Protein AF-A0A3E2JCJ6-F1 (afdb_monomer_lite)

Structure (mmCIF, N/CA/C/O backbone):
data_AF-A0A3E2JCJ6-F1
#
_entry.id   AF-A0A3E2JCJ6-F1
#
loop_
_atom_site.group_PDB
_atom_site.id
_atom_site.type_symbol
_atom_site.label_atom_id
_atom_site.label_alt_id
_atom_site.label_comp_id
_atom_site.label_asym_id
_atom_site.label_entity_id
_atom_site.label_seq_id
_atom_site.pdbx_PDB_ins_code
_atom_site.Cartn_x
_atom_site.Cartn_y
_atom_site.Cartn_z
_atom_site.occupancy
_atom_site.B_iso_or_equiv
_atom_site.auth_seq_id
_atom_site.auth_comp_id
_atom_site.auth_asym_id
_atom_site.auth_atom_id
_atom_site.pdbx_PDB_model_num
ATOM 1 N N . MET A 1 1 ? -10.405 20.689 -34.185 1.00 48.41 1 MET A N 1
ATOM 2 C CA . MET A 1 1 ? -10.750 19.463 -33.429 1.00 48.41 1 MET A CA 1
ATOM 3 C C . MET A 1 1 ? -10.550 19.717 -31.937 1.00 48.41 1 MET A C 1
ATOM 5 O O . MET A 1 1 ? -9.451 20.102 -31.572 1.00 48.41 1 MET A O 1
ATOM 9 N N . SER A 1 2 ? -11.574 19.510 -31.099 1.00 53.38 2 SER A N 1
ATOM 10 C CA . SER A 1 2 ? -11.479 19.563 -29.628 1.00 53.38 2 SER A CA 1
ATOM 11 C C . SER A 1 2 ? -11.546 18.140 -29.059 1.00 53.38 2 SER A C 1
ATOM 13 O O . SER A 1 2 ? -12.512 17.426 -29.323 1.00 53.38 2 SER A O 1
ATOM 15 N N . ARG A 1 3 ? -10.487 17.718 -28.362 1.00 60.22 3 ARG A N 1
ATOM 16 C CA . ARG A 1 3 ? -10.291 16.453 -27.621 1.00 60.22 3 ARG A CA 1
ATOM 17 C C . ARG A 1 3 ? -9.162 16.756 -26.619 1.00 60.22 3 ARG A C 1
ATOM 19 O O . ARG A 1 3 ? -8.168 17.324 -27.042 1.00 60.22 3 ARG A O 1
ATOM 26 N N . SER A 1 4 ? -9.183 16.482 -25.324 1.00 55.41 4 SER A N 1
ATOM 27 C CA . SER A 1 4 ? -10.067 15.697 -24.482 1.00 55.41 4 SER A CA 1
ATOM 28 C C . SER A 1 4 ? -9.891 16.157 -23.033 1.00 55.41 4 SER A C 1
ATOM 30 O O . SER A 1 4 ? -8.832 16.627 -22.626 1.00 55.41 4 SER A O 1
ATOM 32 N N . ASN A 1 5 ? -10.961 15.958 -22.278 1.00 68.75 5 ASN A N 1
ATOM 33 C CA . ASN A 1 5 ? -11.069 15.921 -20.829 1.00 68.75 5 ASN A CA 1
ATOM 34 C C . ASN A 1 5 ? -9.882 15.223 -20.125 1.00 68.75 5 ASN A C 1
ATOM 36 O O . ASN A 1 5 ? -9.791 13.996 -20.151 1.00 68.75 5 ASN A O 1
ATOM 40 N N . SER A 1 6 ? -9.037 15.991 -19.434 1.00 60.44 6 SER A N 1
ATOM 41 C CA . SER A 1 6 ? -8.068 15.473 -18.458 1.00 60.44 6 SER A CA 1
ATOM 42 C C . SER A 1 6 ? -8.579 15.768 -17.051 1.00 60.44 6 SER A C 1
ATOM 44 O O . SER A 1 6 ? -8.219 16.769 -16.433 1.00 60.44 6 SER A O 1
ATOM 46 N N . GLY A 1 7 ? -9.458 14.894 -16.555 1.00 53.50 7 GLY A N 1
ATOM 47 C CA . GLY A 1 7 ? -9.871 14.854 -15.155 1.00 53.50 7 GLY A CA 1
ATOM 48 C C . GLY A 1 7 ? -8.686 14.478 -14.269 1.00 53.50 7 GLY A C 1
ATOM 49 O O . GLY A 1 7 ? -8.477 13.310 -13.956 1.00 53.50 7 GLY A O 1
ATOM 50 N N . GLY A 1 8 ? -7.884 15.473 -13.891 1.00 51.94 8 GLY A N 1
ATOM 51 C CA . GLY A 1 8 ? -6.797 15.338 -12.928 1.00 51.94 8 GLY A CA 1
ATOM 52 C C . GLY A 1 8 ? -7.349 15.159 -11.519 1.00 51.94 8 GLY A C 1
ATOM 53 O O . GLY A 1 8 ? -7.366 16.105 -10.733 1.00 51.94 8 GLY A O 1
ATOM 54 N N . GLY A 1 9 ? -7.810 13.948 -11.204 1.00 51.03 9 GLY A N 1
ATOM 55 C CA . GLY A 1 9 ? -8.165 13.527 -9.853 1.00 51.03 9 GLY A CA 1
ATOM 56 C C . GLY A 1 9 ? -6.928 13.513 -8.959 1.00 51.03 9 GLY A C 1
ATOM 57 O O . GLY A 1 9 ? -6.300 12.479 -8.762 1.00 51.03 9 GLY A O 1
ATOM 58 N N . ARG A 1 10 ? -6.552 14.677 -8.424 1.00 47.19 10 ARG A N 1
ATOM 59 C CA . ARG A 1 10 ? -5.562 14.788 -7.351 1.00 47.19 10 ARG A CA 1
ATOM 60 C C . ARG A 1 10 ? -6.214 14.289 -6.067 1.00 47.19 10 ARG A C 1
ATOM 62 O O . ARG A 1 10 ? -6.791 15.080 -5.322 1.00 47.19 10 ARG A O 1
ATOM 69 N N . ASN A 1 11 ? -6.125 12.987 -5.816 1.00 51.69 11 ASN A N 1
ATOM 70 C CA . ASN A 1 11 ? -6.439 12.416 -4.513 1.00 51.69 11 ASN A CA 1
ATOM 71 C C . ASN A 1 11 ? -5.308 12.822 -3.554 1.00 51.69 11 ASN A C 1
ATOM 73 O O . ASN A 1 11 ? -4.343 12.092 -3.347 1.00 51.69 11 ASN A O 1
ATOM 77 N N . ARG A 1 12 ? -5.357 14.076 -3.083 1.00 53.94 12 ARG A N 1
ATOM 78 C CA . ARG A 1 12 ? -4.415 14.609 -2.094 1.00 53.94 12 ARG A CA 1
ATOM 79 C C . ARG A 1 12 ? -4.488 13.699 -0.878 1.00 53.94 12 ARG A C 1
ATOM 81 O O . ARG A 1 12 ? -5.588 13.406 -0.428 1.00 53.94 12 ARG A O 1
ATOM 88 N N . LEU A 1 13 ? -3.345 13.273 -0.358 1.00 58.16 13 LEU A N 1
ATOM 89 C CA . LEU A 1 13 ? -3.269 12.589 0.927 1.00 58.16 13 LEU A CA 1
ATOM 90 C 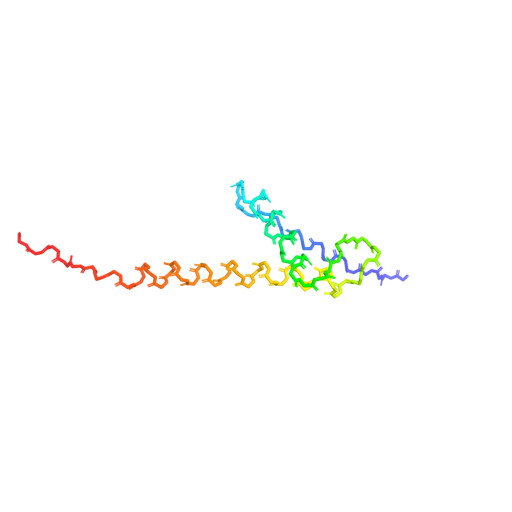C . LEU A 1 13 ? -3.934 13.505 1.970 1.00 58.16 13 LEU A C 1
ATOM 92 O O . LEU A 1 13 ? -3.393 14.547 2.326 1.00 58.16 13 LEU A O 1
ATOM 96 N N . LEU A 1 14 ? -5.168 13.178 2.367 1.00 64.88 14 LEU A N 1
ATOM 97 C CA . LEU A 1 14 ? -6.038 14.035 3.190 1.00 64.88 14 LEU A CA 1
ATOM 98 C C . LEU A 1 14 ? -5.596 14.092 4.662 1.00 64.88 14 LEU A C 1
ATOM 100 O O . LEU A 1 14 ? -6.185 14.819 5.456 1.00 64.88 14 LEU A O 1
ATOM 104 N N . VAL A 1 15 ? -4.565 13.329 5.028 1.00 70.38 15 VAL A N 1
ATOM 105 C CA . VAL A 1 15 ? -4.120 13.132 6.406 1.00 70.38 15 VAL A CA 1
ATOM 106 C C . VAL A 1 15 ? -2.646 13.513 6.510 1.00 70.38 15 VAL A C 1
ATOM 108 O O . VAL A 1 15 ? -1.788 12.862 5.909 1.00 70.38 15 VAL A O 1
ATOM 111 N N . GLN A 1 16 ? -2.345 14.573 7.268 1.00 72.81 16 GLN A N 1
ATOM 112 C CA . GLN A 1 16 ? -0.962 14.963 7.556 1.00 72.81 16 GLN A CA 1
ATOM 113 C C . GLN A 1 16 ? -0.216 13.801 8.230 1.00 72.81 16 GLN A C 1
ATOM 115 O O . GLN A 1 16 ? -0.727 13.187 9.163 1.00 72.81 16 GLN A O 1
ATOM 120 N N . GLY A 1 17 ? 0.988 13.492 7.743 1.00 77.56 17 GLY A N 1
ATOM 121 C CA . GLY A 1 17 ? 1.853 12.442 8.296 1.00 77.56 17 GLY A CA 1
ATOM 122 C C . GLY A 1 17 ? 1.568 11.015 7.809 1.00 77.56 17 GLY A C 1
ATOM 123 O O . GLY A 1 17 ? 2.407 10.141 8.011 1.00 77.56 17 GLY A O 1
ATOM 124 N N . ALA A 1 18 ? 0.453 10.765 7.110 1.00 84.50 18 ALA A N 1
ATOM 125 C CA . ALA A 1 18 ? 0.140 9.427 6.594 1.00 84.50 18 ALA A CA 1
ATOM 126 C C . ALA A 1 18 ? 1.042 9.001 5.422 1.00 84.50 18 ALA A C 1
ATOM 128 O O . ALA A 1 18 ? 1.155 7.814 5.137 1.00 84.50 18 ALA A O 1
ATOM 129 N N . GLU A 1 19 ? 1.699 9.949 4.754 1.00 86.75 19 GLU A N 1
ATOM 130 C CA . GLU A 1 19 ? 2.523 9.701 3.567 1.00 86.75 19 GLU A CA 1
ATOM 131 C C . GLU A 1 19 ? 3.635 8.676 3.814 1.00 86.75 19 GLU A C 1
ATOM 133 O O . GLU A 1 19 ? 3.762 7.730 3.044 1.00 86.75 19 GLU A O 1
ATOM 138 N N . MET A 1 20 ? 4.373 8.788 4.924 1.00 88.81 20 MET A N 1
ATOM 139 C CA . MET A 1 20 ? 5.450 7.838 5.240 1.00 88.81 20 MET A CA 1
ATOM 140 C C . MET A 1 20 ? 4.921 6.426 5.515 1.00 88.81 20 MET A C 1
ATOM 142 O O . MET A 1 20 ? 5.518 5.441 5.087 1.00 88.81 20 MET A O 1
ATOM 146 N N . ALA A 1 21 ? 3.795 6.314 6.224 1.00 89.50 21 ALA A N 1
ATOM 147 C CA . ALA A 1 21 ? 3.172 5.022 6.502 1.00 89.50 21 ALA A CA 1
ATOM 148 C C . ALA A 1 21 ? 2.634 4.378 5.215 1.00 89.50 21 ALA A C 1
ATOM 150 O O . ALA A 1 21 ? 2.798 3.179 5.000 1.00 89.50 21 ALA A O 1
ATOM 151 N N . LEU A 1 22 ? 2.037 5.184 4.336 1.00 90.94 22 LEU A N 1
ATOM 152 C CA . LEU A 1 22 ? 1.523 4.730 3.048 1.00 90.94 22 LEU A CA 1
ATOM 153 C C . LEU A 1 22 ? 2.640 4.355 2.074 1.00 90.94 22 LEU A C 1
ATOM 155 O O . LEU A 1 22 ? 2.472 3.395 1.332 1.00 90.94 22 LEU A O 1
ATOM 159 N N . GLU A 1 23 ? 3.774 5.056 2.086 1.00 92.75 23 GLU A N 1
ATOM 160 C CA . GLU A 1 23 ? 4.959 4.685 1.304 1.00 92.75 23 GLU A CA 1
ATOM 161 C C . GLU A 1 23 ? 5.514 3.322 1.722 1.00 92.75 23 GLU A C 1
ATOM 163 O O . GLU A 1 23 ? 5.748 2.471 0.864 1.00 92.75 23 GLU A O 1
ATOM 168 N N . GLN A 1 24 ? 5.657 3.074 3.027 1.00 93.38 24 GLN A N 1
ATOM 169 C CA . GLN A 1 24 ? 6.095 1.765 3.522 1.00 93.38 24 GLN A CA 1
ATOM 170 C C . GLN A 1 24 ? 5.116 0.665 3.102 1.00 93.38 24 GLN A C 1
ATOM 172 O O . GLN A 1 24 ? 5.517 -0.302 2.457 1.00 93.38 24 GLN A O 1
ATOM 177 N N . LEU A 1 25 ? 3.819 0.877 3.345 1.00 94.62 25 LEU A N 1
ATOM 178 C CA . LEU A 1 25 ? 2.776 -0.071 2.957 1.00 94.62 25 LEU A CA 1
ATOM 179 C C . LEU A 1 25 ? 2.756 -0.328 1.441 1.00 94.62 25 LEU A C 1
ATOM 181 O O . LEU A 1 25 ? 2.548 -1.456 0.997 1.00 94.62 25 LEU A O 1
ATOM 185 N N . LYS A 1 26 ? 2.989 0.707 0.628 1.00 94.38 26 LYS A N 1
ATOM 186 C CA . LYS A 1 26 ? 3.065 0.596 -0.831 1.00 94.38 26 LYS A CA 1
ATOM 187 C C . LYS A 1 26 ? 4.185 -0.352 -1.256 1.00 94.38 26 LYS A C 1
ATOM 189 O O . LYS A 1 26 ? 3.943 -1.204 -2.108 1.00 94.38 26 LYS A O 1
ATOM 194 N N . TYR A 1 27 ? 5.385 -0.223 -0.689 1.00 95.81 27 TYR A N 1
ATOM 195 C CA . TYR A 1 27 ? 6.508 -1.101 -1.038 1.00 95.81 27 TYR A CA 1
ATOM 196 C C . TYR A 1 27 ? 6.368 -2.514 -0.470 1.00 95.81 27 TYR A C 1
ATOM 198 O O . TYR A 1 27 ? 6.762 -3.467 -1.145 1.00 95.81 27 TYR A O 1
ATOM 206 N N . GLU A 1 28 ? 5.770 -2.667 0.712 1.00 95.31 28 GLU A N 1
ATOM 207 C CA . GLU A 1 28 ? 5.422 -3.980 1.266 1.00 95.31 28 GLU A CA 1
ATOM 208 C C . GLU A 1 28 ? 4.480 -4.730 0.320 1.00 95.31 28 GLU A C 1
ATOM 210 O O . GLU A 1 28 ? 4.813 -5.814 -0.153 1.00 95.31 28 GLU A O 1
ATOM 215 N N . ILE A 1 29 ? 3.361 -4.109 -0.064 1.00 95.25 29 ILE A N 1
ATOM 216 C CA . ILE A 1 29 ? 2.379 -4.707 -0.980 1.00 95.25 29 ILE A CA 1
ATOM 217 C C . ILE A 1 29 ? 2.987 -4.969 -2.359 1.00 95.25 29 ILE A C 1
ATOM 219 O O . ILE A 1 29 ? 2.742 -6.017 -2.953 1.00 95.25 29 ILE A O 1
ATOM 223 N N . ALA A 1 30 ? 3.773 -4.028 -2.888 1.00 95.12 30 ALA A N 1
ATOM 224 C CA . ALA A 1 30 ? 4.456 -4.215 -4.164 1.00 95.12 30 ALA A CA 1
ATOM 225 C C . ALA A 1 30 ? 5.356 -5.461 -4.132 1.00 95.12 30 ALA A C 1
ATOM 227 O O . ALA A 1 30 ? 5.333 -6.263 -5.065 1.00 95.12 30 ALA A O 1
ATOM 228 N N . SER A 1 31 ? 6.071 -5.665 -3.022 1.00 95.69 31 SER A N 1
ATOM 229 C CA . SER A 1 31 ? 6.910 -6.844 -2.806 1.00 95.69 31 SER A CA 1
ATOM 230 C C . SER A 1 31 ? 6.079 -8.124 -2.673 1.00 95.69 31 SER A C 1
ATOM 232 O O . SER A 1 31 ? 6.394 -9.114 -3.328 1.00 95.69 31 SER A O 1
ATOM 234 N N . GLU A 1 32 ? 4.987 -8.101 -1.899 1.00 95.00 32 GLU A N 1
ATOM 235 C CA . GLU A 1 32 ? 4.059 -9.235 -1.754 1.00 95.00 32 GLU A CA 1
ATOM 236 C C . GLU A 1 32 ? 3.461 -9.670 -3.101 1.00 95.00 32 GLU A C 1
ATOM 238 O O . GLU A 1 32 ? 3.291 -10.860 -3.362 1.00 95.00 32 GLU A O 1
ATOM 243 N N . PHE A 1 33 ? 3.136 -8.708 -3.967 1.00 93.88 33 PHE A N 1
ATOM 244 C CA . PHE A 1 33 ? 2.497 -8.966 -5.259 1.00 93.88 33 PHE A CA 1
ATOM 245 C C . PHE A 1 33 ? 3.519 -9.243 -6.373 1.00 93.88 33 PHE A C 1
ATOM 247 O O . PHE A 1 33 ? 3.125 -9.511 -7.509 1.00 93.88 33 PHE A O 1
ATOM 254 N N . GLY A 1 34 ? 4.823 -9.167 -6.078 1.00 93.50 34 GLY A N 1
ATOM 255 C CA . GLY A 1 34 ? 5.888 -9.306 -7.073 1.00 93.50 34 GLY A CA 1
ATOM 256 C C . GLY A 1 34 ? 5.865 -8.209 -8.142 1.00 93.50 34 GLY A C 1
ATOM 257 O O . GLY A 1 34 ? 6.329 -8.421 -9.262 1.00 93.50 34 GLY A O 1
ATOM 258 N N . VAL A 1 35 ? 5.296 -7.044 -7.823 1.00 93.44 35 VAL A N 1
ATOM 259 C CA . VAL A 1 35 ? 5.187 -5.903 -8.731 1.00 93.44 35 VAL A CA 1
ATOM 260 C C . VAL A 1 35 ? 6.336 -4.949 -8.459 1.00 93.44 35 VAL A C 1
ATOM 262 O O . VAL A 1 35 ? 6.465 -4.391 -7.373 1.00 93.44 35 VAL A O 1
ATOM 265 N N . GLN A 1 36 ? 7.141 -4.690 -9.482 1.00 93.62 36 GLN A N 1
ATOM 266 C CA . GLN A 1 36 ? 8.047 -3.552 -9.448 1.00 93.62 36 GLN A CA 1
ATOM 267 C C . GLN A 1 36 ? 7.248 -2.295 -9.799 1.00 93.62 36 GLN A C 1
ATOM 269 O O . GLN A 1 36 ? 6.485 -2.299 -10.757 1.00 93.62 36 GLN A O 1
ATOM 274 N N . LEU A 1 37 ? 7.365 -1.230 -9.011 1.00 91.50 37 LEU A N 1
ATOM 275 C CA . LEU A 1 37 ? 6.666 0.023 -9.292 1.00 91.50 37 LEU A CA 1
ATOM 276 C C . LEU A 1 37 ? 7.513 0.891 -10.218 1.00 91.50 37 LEU A C 1
ATOM 278 O O . LEU A 1 37 ? 8.711 1.055 -9.997 1.00 91.50 37 LEU A O 1
ATOM 282 N N . GLY A 1 38 ? 6.893 1.475 -11.239 1.00 92.94 38 GLY A N 1
ATOM 283 C CA . GLY A 1 38 ? 7.602 2.357 -12.163 1.00 92.94 38 GLY A CA 1
ATOM 284 C C . GLY A 1 38 ? 6.785 2.744 -13.387 1.00 92.94 38 GLY A C 1
ATOM 285 O O . GLY A 1 38 ? 5.746 2.148 -13.672 1.00 92.94 38 GLY A O 1
ATOM 286 N N . ALA A 1 39 ? 7.272 3.744 -14.122 1.00 91.06 39 ALA A N 1
ATOM 287 C CA . ALA A 1 39 ? 6.636 4.216 -15.355 1.00 91.06 39 ALA A CA 1
ATOM 288 C C . ALA A 1 39 ? 6.614 3.143 -16.460 1.00 91.06 39 ALA A C 1
ATOM 290 O O . ALA A 1 39 ? 5.662 3.079 -17.230 1.00 91.06 39 ALA A O 1
ATOM 291 N N . GLU A 1 40 ? 7.612 2.256 -16.468 1.00 91.12 40 GLU A N 1
ATOM 292 C CA . GLU A 1 40 ? 7.740 1.148 -17.426 1.00 91.12 40 GLU A CA 1
ATOM 293 C C . GLU A 1 40 ? 6.789 -0.023 -17.134 1.00 91.12 40 GL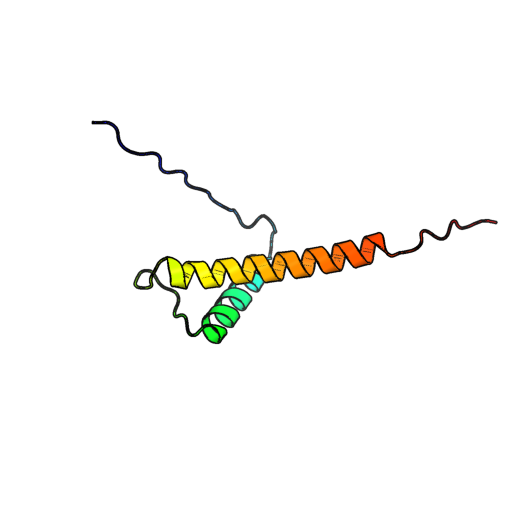U A C 1
ATOM 295 O O . GLU A 1 40 ? 6.696 -0.977 -17.906 1.00 91.12 40 GLU A O 1
ATOM 300 N N . GLN A 1 41 ? 6.092 0.012 -15.997 1.00 91.88 41 GLN A N 1
ATOM 301 C CA . GLN A 1 41 ? 5.202 -1.059 -15.568 1.00 91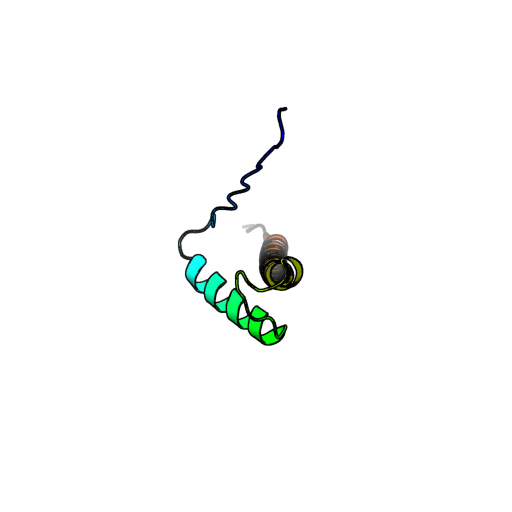.88 41 GLN A CA 1
ATOM 302 C C . GLN A 1 41 ? 3.769 -0.771 -15.975 1.00 91.88 41 GLN A C 1
ATOM 304 O O . GLN A 1 41 ? 3.324 0.376 -16.053 1.00 91.88 41 GLN A O 1
ATOM 309 N N . THR A 1 42 ? 3.020 -1.840 -16.246 1.00 94.12 42 THR A N 1
ATOM 310 C CA . THR A 1 42 ? 1.649 -1.685 -16.729 1.00 94.12 42 THR A CA 1
ATOM 311 C C . THR A 1 42 ? 0.816 -0.904 -15.716 1.00 94.12 42 THR A C 1
ATOM 313 O O . THR A 1 42 ? 0.922 -1.101 -14.502 1.00 94.12 42 THR A O 1
ATOM 316 N N . SER A 1 43 ? -0.085 -0.049 -16.206 1.00 94.00 43 SER A N 1
ATOM 317 C CA . SER A 1 43 ? -0.993 0.707 -15.335 1.00 94.00 43 SER A CA 1
ATOM 318 C C . SER A 1 43 ? -1.828 -0.212 -14.441 1.00 94.00 43 SER A C 1
ATOM 320 O O . SER A 1 43 ? -2.196 0.175 -13.337 1.00 94.00 43 SER A O 1
ATOM 322 N N . ARG A 1 44 ? -2.092 -1.447 -14.891 1.00 93.00 44 ARG A N 1
ATOM 323 C CA . ARG A 1 44 ? -2.776 -2.474 -14.101 1.00 93.00 44 ARG A CA 1
ATOM 324 C C . ARG A 1 44 ? -1.924 -2.964 -12.929 1.00 93.00 44 ARG A C 1
ATOM 326 O O . ARG A 1 44 ? -2.461 -3.054 -11.834 1.00 93.00 44 ARG A O 1
ATOM 333 N N . ALA A 1 45 ? -0.637 -3.245 -13.140 1.00 93.00 45 ALA A N 1
ATOM 334 C CA . ALA A 1 45 ? 0.271 -3.696 -12.081 1.00 93.00 45 ALA A CA 1
ATOM 335 C C . ALA A 1 45 ? 0.496 -2.599 -11.026 1.00 93.00 45 ALA A C 1
ATOM 337 O O . ALA A 1 45 ? 0.304 -2.821 -9.831 1.00 93.00 45 ALA A O 1
ATOM 338 N N . ASN A 1 46 ? 0.783 -1.372 -11.469 1.00 92.25 46 ASN A N 1
ATOM 339 C CA . ASN A 1 46 ? 0.865 -0.221 -10.567 1.00 92.25 46 ASN A CA 1
ATOM 340 C C . ASN A 1 46 ? -0.478 0.018 -9.841 1.00 92.25 46 ASN A C 1
ATOM 342 O O . ASN A 1 46 ? -0.518 0.274 -8.638 1.00 92.25 46 ASN A O 1
ATOM 346 N N . GLY A 1 47 ? -1.595 -0.124 -10.564 1.00 93.75 47 GLY A N 1
ATOM 347 C CA . GLY A 1 47 ? -2.945 0.023 -10.027 1.00 93.75 47 GLY A CA 1
ATOM 348 C C . GLY A 1 47 ? -3.320 -1.030 -8.982 1.00 93.75 47 GLY A C 1
ATOM 349 O O . GLY A 1 47 ? -4.008 -0.691 -8.021 1.00 93.75 47 GLY A O 1
ATOM 350 N N . SER A 1 48 ? -2.853 -2.280 -9.112 1.00 95.44 48 SER A N 1
ATOM 351 C CA . SER A 1 48 ? -3.147 -3.332 -8.127 1.00 95.44 48 SER A CA 1
ATOM 352 C C . SER A 1 48 ? -2.561 -3.031 -6.750 1.00 95.44 48 SER A C 1
ATOM 354 O O . SER A 1 48 ? -3.230 -3.283 -5.750 1.00 95.44 48 SER A O 1
ATOM 356 N N . VAL A 1 49 ? -1.377 -2.412 -6.688 1.00 95.56 49 VAL A N 1
ATOM 357 C CA . VAL A 1 49 ? -0.766 -1.996 -5.415 1.00 95.56 49 VAL A CA 1
ATOM 358 C C . VAL A 1 49 ? -1.598 -0.891 -4.755 1.00 95.56 49 VAL A C 1
ATOM 360 O O . VAL A 1 49 ? -1.950 -0.995 -3.582 1.00 95.56 49 VAL A O 1
ATOM 363 N N . GLY A 1 50 ? -2.004 0.134 -5.514 1.00 93.94 50 GLY A N 1
ATOM 364 C CA . GLY A 1 50 ? -2.863 1.211 -4.999 1.00 93.94 50 GLY A CA 1
ATOM 365 C C . GLY A 1 50 ? -4.252 0.737 -4.545 1.00 93.94 50 GLY A C 1
ATOM 366 O O . GLY A 1 50 ? -4.796 1.226 -3.548 1.00 93.94 50 GLY A O 1
ATOM 367 N N . GLY A 1 51 ? -4.820 -0.245 -5.251 1.00 95.44 51 GLY A N 1
ATOM 368 C CA . GLY A 1 51 ? -6.088 -0.874 -4.883 1.00 95.44 51 GLY A CA 1
ATOM 369 C C . GLY A 1 51 ? -6.009 -1.616 -3.548 1.00 95.44 51 GLY A C 1
ATOM 370 O O . GLY A 1 51 ? -6.898 -1.465 -2.710 1.00 95.44 51 GLY A O 1
ATOM 371 N N . GLU A 1 52 ? -4.925 -2.357 -3.315 1.00 96.06 52 GLU A N 1
ATOM 372 C CA . GLU A 1 52 ? -4.729 -3.108 -2.072 1.00 96.06 52 GLU A CA 1
ATOM 373 C C . GLU A 1 52 ? -4.474 -2.184 -0.871 1.00 96.06 52 GLU A C 1
ATOM 375 O O . GLU A 1 52 ? -5.054 -2.399 0.195 1.00 96.06 52 GLU A O 1
ATOM 380 N N . ILE A 1 53 ? -3.718 -1.092 -1.052 1.00 94.38 53 ILE A N 1
ATOM 381 C CA . ILE A 1 53 ? -3.580 -0.038 -0.028 1.00 94.38 53 ILE A CA 1
ATOM 382 C C . ILE A 1 53 ? -4.966 0.455 0.402 1.00 94.38 53 ILE A C 1
ATOM 384 O O . ILE A 1 53 ? -5.292 0.463 1.589 1.00 94.38 53 ILE A O 1
ATOM 388 N N . THR A 1 54 ? -5.814 0.815 -0.567 1.00 94.25 54 THR A N 1
ATOM 389 C CA . THR A 1 54 ? -7.174 1.301 -0.290 1.00 94.25 54 THR A CA 1
ATOM 390 C C . THR A 1 54 ? -7.999 0.249 0.449 1.00 94.25 54 THR A C 1
ATOM 392 O O . THR A 1 54 ? -8.690 0.571 1.414 1.00 94.25 54 THR A O 1
ATOM 395 N N . LYS A 1 55 ? -7.899 -1.021 0.049 1.00 95.06 55 LYS A N 1
ATOM 396 C CA . LYS A 1 55 ? -8.618 -2.128 0.686 1.00 95.06 55 LYS A CA 1
ATOM 397 C C . LYS A 1 55 ? -8.224 -2.309 2.154 1.00 95.06 55 LYS A C 1
ATOM 399 O O . LYS A 1 55 ? -9.108 -2.408 3.003 1.00 95.06 55 LYS A O 1
ATOM 404 N N . ARG A 1 56 ? -6.924 -2.298 2.471 1.00 93.62 56 ARG A N 1
ATOM 405 C CA . ARG A 1 56 ? -6.422 -2.418 3.855 1.00 93.62 56 ARG A CA 1
ATOM 406 C C . ARG A 1 56 ? -6.830 -1.223 4.716 1.00 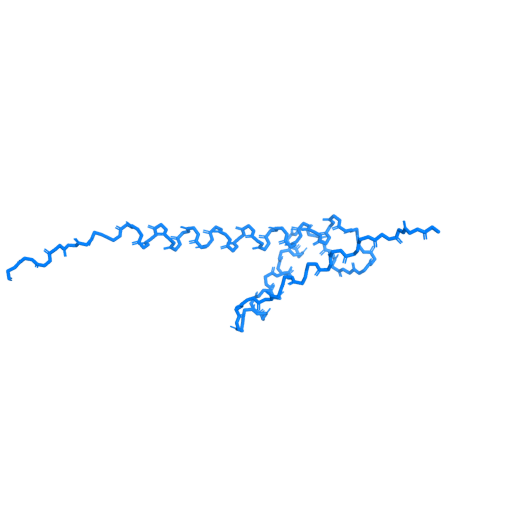93.62 56 ARG A C 1
ATOM 408 O O . ARG A 1 56 ? -7.255 -1.409 5.857 1.00 93.62 56 ARG A O 1
ATOM 415 N N . LEU A 1 57 ? -6.769 -0.011 4.161 1.00 91.56 57 LEU A N 1
ATOM 416 C CA . LEU A 1 57 ? -7.228 1.204 4.842 1.00 91.56 57 LEU A CA 1
ATOM 417 C C . LEU A 1 57 ? -8.723 1.141 5.168 1.00 91.56 57 LEU A C 1
ATOM 419 O O . LEU A 1 57 ? -9.112 1.404 6.304 1.00 91.56 57 LEU A O 1
ATOM 423 N N . VAL A 1 58 ? -9.555 0.746 4.200 1.00 92.25 58 VAL A N 1
ATOM 424 C CA . VAL A 1 58 ? -11.003 0.605 4.402 1.00 92.25 58 VAL A CA 1
ATOM 425 C C . VAL A 1 58 ? -11.308 -0.482 5.428 1.00 92.25 58 VAL A C 1
ATOM 427 O O . VAL A 1 58 ? -12.100 -0.236 6.331 1.00 92.25 58 VAL A O 1
ATOM 430 N N . ALA A 1 59 ? -10.652 -1.643 5.360 1.00 92.62 59 ALA A N 1
ATOM 431 C CA . ALA A 1 59 ? -10.838 -2.715 6.340 1.00 92.62 59 ALA A CA 1
ATOM 432 C C . ALA A 1 59 ? -10.461 -2.273 7.769 1.00 92.62 59 ALA A C 1
ATOM 434 O O . ALA A 1 59 ? -11.170 -2.569 8.736 1.00 92.62 59 ALA A O 1
ATOM 435 N N . THR A 1 60 ? -9.373 -1.511 7.899 1.00 89.88 60 THR A N 1
ATOM 436 C CA . THR A 1 60 ? -8.923 -0.945 9.179 1.00 89.88 60 THR A CA 1
ATOM 437 C C . THR A 1 60 ? -9.934 0.069 9.713 1.00 89.88 60 THR A C 1
ATOM 439 O O . THR A 1 60 ? -10.335 -0.012 10.874 1.00 89.88 60 THR A O 1
ATOM 442 N N . ALA A 1 61 ? -10.411 0.981 8.863 1.00 88.44 61 ALA A N 1
ATOM 443 C CA . ALA A 1 61 ? -11.431 1.961 9.225 1.00 88.44 61 ALA A CA 1
ATOM 444 C C . ALA A 1 61 ? -12.756 1.289 9.618 1.00 88.44 61 ALA A C 1
ATOM 446 O O . ALA A 1 61 ? -13.347 1.648 10.632 1.00 88.44 61 ALA A O 1
ATOM 447 N N . GLN A 1 62 ? -13.196 0.272 8.870 1.00 90.62 62 GLN A N 1
ATOM 448 C CA . GLN A 1 62 ? -14.389 -0.516 9.189 1.00 90.62 62 GLN A CA 1
ATOM 449 C C . GLN A 1 62 ? -14.269 -1.200 10.554 1.00 90.62 62 GLN A C 1
ATOM 451 O O . GLN A 1 62 ? -15.220 -1.167 11.329 1.00 90.62 62 GLN A O 1
ATOM 456 N N . SER A 1 63 ? -13.101 -1.761 10.879 1.00 89.19 63 SER A N 1
ATOM 457 C CA . SER A 1 63 ? -12.851 -2.393 12.182 1.00 89.19 63 SER A CA 1
ATOM 458 C C . SER A 1 63 ? -12.886 -1.381 13.333 1.00 89.19 63 SER A C 1
ATOM 460 O O . SER A 1 63 ? -13.470 -1.654 14.380 1.00 89.19 63 SER A O 1
ATOM 462 N N . GLN A 1 64 ? -12.318 -0.187 13.135 1.00 85.94 64 GLN A N 1
ATOM 463 C CA . GLN A 1 64 ? -12.374 0.897 14.124 1.00 85.94 64 GLN A CA 1
ATOM 464 C C . GLN A 1 64 ? -13.804 1.410 14.332 1.00 85.94 64 GLN A C 1
ATOM 466 O O . GLN A 1 64 ? -14.230 1.595 15.471 1.00 85.94 64 GLN A O 1
ATOM 471 N N . LEU A 1 65 ? -14.565 1.589 13.247 1.00 84.75 65 LEU A N 1
ATOM 472 C CA . LEU A 1 65 ? -15.976 1.972 13.317 1.00 84.75 65 LEU A CA 1
ATOM 473 C C . LEU A 1 65 ? -16.809 0.901 14.027 1.00 84.75 65 LEU A C 1
ATOM 475 O O . LEU A 1 65 ? -17.615 1.233 14.892 1.00 84.75 65 LEU A O 1
ATOM 479 N N . ALA A 1 66 ? -16.594 -0.379 13.716 1.00 80.94 66 ALA A N 1
ATOM 480 C CA . ALA A 1 66 ? -17.277 -1.481 14.388 1.00 80.94 66 ALA A CA 1
ATOM 481 C C . ALA A 1 66 ? -16.984 -1.501 15.900 1.00 80.94 66 ALA A C 1
ATOM 483 O O . ALA A 1 66 ? -17.897 -1.704 16.699 1.00 80.94 66 ALA A O 1
ATOM 484 N N . GLY A 1 67 ? -15.740 -1.220 16.304 1.00 72.25 67 GLY A N 1
ATOM 485 C CA . GLY A 1 67 ? -15.355 -1.100 17.713 1.00 72.25 67 GLY A CA 1
ATOM 486 C C . GLY A 1 67 ? -15.981 0.101 18.435 1.00 72.25 67 GLY A C 1
ATOM 487 O O . GLY A 1 67 ? -16.275 0.010 19.623 1.00 72.25 67 GLY A O 1
ATOM 488 N N . GLN A 1 68 ? -16.234 1.209 17.730 1.00 64.69 68 GLN A N 1
ATOM 489 C CA . GLN A 1 68 ? -16.892 2.395 18.297 1.00 64.69 68 GLN A CA 1
ATOM 490 C C . GLN A 1 68 ? -18.412 2.235 18.425 1.00 64.69 68 GLN A C 1
ATOM 492 O O . GLN A 1 68 ? -18.995 2.710 19.394 1.00 64.69 68 GLN A O 1
ATOM 497 N N . VAL A 1 69 ? -19.057 1.542 17.482 1.00 61.88 69 VAL A N 1
ATOM 498 C CA . VAL A 1 69 ? -20.514 1.301 17.502 1.00 61.88 69 VAL A CA 1
ATOM 499 C C . VAL A 1 69 ? -20.901 0.190 18.498 1.00 61.88 69 VAL A C 1
ATOM 501 O O . VAL A 1 69 ? -22.059 0.093 18.894 1.00 61.88 69 VAL A O 1
ATOM 504 N N . GLY A 1 70 ? -19.938 -0.625 18.946 1.00 55.41 70 GLY A N 1
ATOM 505 C CA . GLY A 1 70 ? -20.147 -1.723 19.897 1.00 55.41 70 GLY A CA 1
ATOM 506 C C . GLY A 1 70 ? -19.955 -1.390 21.382 1.00 55.41 70 GLY A C 1
ATOM 507 O O . GLY A 1 70 ? -20.189 -2.267 22.211 1.00 55.41 70 GLY A O 1
ATOM 508 N N . ALA A 1 71 ? -19.535 -0.175 21.755 1.00 55.09 71 ALA A N 1
ATOM 509 C CA . ALA A 1 71 ? -19.457 0.193 23.168 1.00 55.09 71 ALA A CA 1
ATOM 510 C C . ALA A 1 71 ? -20.883 0.409 23.713 1.00 55.09 71 ALA A C 1
ATOM 512 O O . ALA A 1 71 ? -21.558 1.338 23.262 1.00 55.09 71 ALA A O 1
ATOM 513 N N . PRO A 1 72 ? -21.374 -0.404 24.673 1.00 57.84 72 PRO A N 1
ATOM 514 C CA . PRO A 1 72 ? -22.616 -0.086 25.350 1.00 57.84 72 PRO A CA 1
ATOM 515 C C . PRO A 1 72 ? -22.401 1.256 26.042 1.00 57.84 72 PRO A C 1
ATOM 517 O O . PRO A 1 72 ? -21.570 1.388 26.940 1.00 57.84 72 PRO A O 1
ATOM 520 N N . THR A 1 73 ? -23.142 2.272 25.611 1.00 64.38 73 THR A N 1
ATOM 521 C CA . THR A 1 73 ? -23.370 3.472 26.404 1.00 64.38 73 THR A CA 1
ATOM 522 C C . THR A 1 73 ? -24.117 3.015 27.649 1.00 64.38 73 THR A C 1
ATOM 524 O O . THR A 1 73 ? -25.345 3.051 27.677 1.00 64.38 73 THR A O 1
ATOM 527 N N . THR A 1 74 ? -23.409 2.486 28.648 1.00 66.19 74 THR A N 1
ATOM 528 C CA . THR A 1 74 ? -23.988 2.221 29.959 1.00 66.19 74 THR A CA 1
ATOM 529 C C . THR A 1 74 ? -24.505 3.570 30.442 1.00 66.19 74 THR A C 1
ATOM 531 O O . THR A 1 74 ? -23.694 4.474 30.663 1.00 66.19 74 THR A O 1
ATOM 534 N N . PRO A 1 75 ? -25.829 3.779 30.546 1.00 66.75 75 PRO A N 1
ATOM 535 C CA . PRO A 1 75 ? -26.320 4.995 31.147 1.00 66.75 75 PRO A CA 1
ATOM 536 C C . PRO A 1 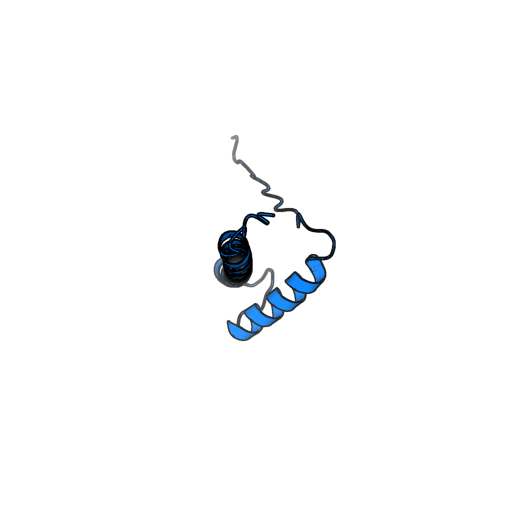75 ? -25.925 4.897 32.615 1.00 66.75 75 PRO A C 1
ATOM 538 O O . PRO A 1 75 ? -26.441 4.050 33.344 1.00 66.75 75 PRO A O 1
ATOM 541 N N . SER A 1 76 ? -24.960 5.722 33.017 1.00 64.12 76 SER A N 1
ATOM 542 C CA . SER A 1 76 ? -24.634 5.953 34.417 1.00 64.12 76 SER A CA 1
ATOM 543 C C . SER A 1 76 ? -25.915 6.447 35.090 1.00 64.12 76 SER A C 1
ATOM 545 O O . SER A 1 76 ? -26.314 7.599 34.926 1.00 64.12 76 SER A O 1
ATOM 547 N N . ARG A 1 77 ? -26.631 5.532 35.747 1.00 65.62 77 ARG A N 1
ATOM 548 C CA . ARG A 1 77 ? -27.788 5.823 36.590 1.00 65.62 77 ARG A CA 1
ATOM 549 C C . ARG A 1 77 ? -27.328 5.790 38.040 1.00 65.62 77 ARG A C 1
ATOM 551 O O . ARG A 1 77 ? -26.888 4.735 38.486 1.00 65.62 77 ARG A O 1
ATOM 558 N N . GLY A 1 78 ? -27.563 6.903 38.737 1.00 59.53 78 GLY A N 1
ATOM 559 C CA . GLY A 1 78 ? -27.533 7.012 40.198 1.00 59.53 78 GLY A CA 1
ATOM 560 C C . GLY A 1 78 ? -26.234 7.565 40.731 1.00 59.53 78 GLY A C 1
ATOM 561 O O . GLY A 1 78 ? -25.302 6.754 40.893 1.00 59.53 78 GLY A O 1
#

pLDDT: mean 80.44, std 16.27, range [47.19, 96.06]

Radius of gyration: 19.33 Å; chains: 1; bounding box: 36×29×74 Å

Sequence (78 aa):
MSRSNSGGGRNRLLVQGAEMALEQLKYEIASEFGVQLGAEQTSRANGSVGGEITKRLVATAQSQLAGQVGAPTTPSRG

Secondary structure (DSSP, 8-state):
--------------STTHHHHHHH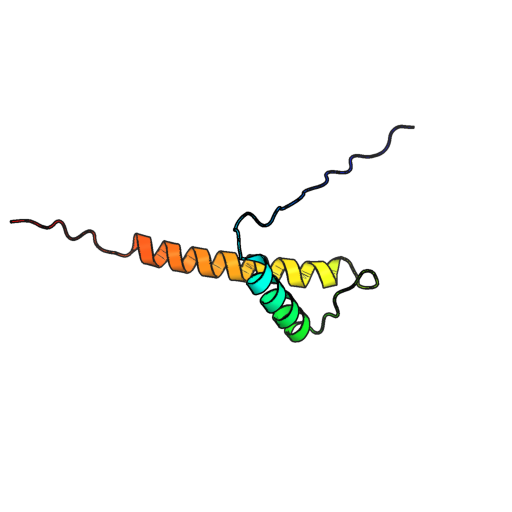HHHHHHHHTTPPPSTTS-HHHHHHHHHHHHHHHHHHHHHHHHHHHTS-------

Foldseek 3Di:
DDDDDDPPPPPDPPDPPCVVVLVVQLVVLCVVVVHDDDPPDDPVSSVVSVVVSVVVVVVVVVVVVVVVVPDPPPPPDD